Protein AF-A0A086LHY0-F1 (afdb_monomer_lite)

Organism: NCBI:txid943167

Secondary structure (DSSP, 8-state):
-EEEES-----TTTGGGB---TT--SSSS-SSSSS-TT-BTEEETTTTBS----SSSHHHHHHHHHH---SSSS---SSTTS-BEEEE-S-TT--

pLDDT: mean 96.87, std 3.31, range [72.81, 98.69]

Sequence (95 aa):
VAVVDSGISRHHDLDCNLWQNPHEQQDGRDDDGNGLIDDNHGYDFQENKSEPEDENGHGTHVAGIIGACVNGGGVVGGAPKTQLMALRFIGKGGQ

Structure (mmCIF, N/CA/C/O backbone):
data_AF-A0A086LHY0-F1
#
_entry.id   AF-A0A086LHY0-F1
#
loop_
_atom_site.group_PDB
_atom_site.id
_atom_site.type_symbol
_atom_site.label_atom_id
_atom_site.label_alt_id
_atom_site.label_comp_id
_atom_site.label_asym_id
_atom_site.label_entity_id
_atom_site.label_seq_id
_atom_site.pdbx_PDB_ins_code
_atom_site.Cartn_x
_atom_site.Cartn_y
_atom_site.Cartn_z
_atom_site.occupancy
_atom_site.B_iso_or_equiv
_atom_site.auth_seq_id
_atom_site.auth_comp_id
_atom_site.auth_asym_id
_atom_site.auth_atom_id
_atom_site.pdbx_PDB_model_num
ATOM 1 N N . VAL A 1 1 ? -2.452 -10.117 -4.649 1.00 97.81 1 VAL A N 1
ATOM 2 C CA . VAL A 1 1 ? -1.349 -10.895 -4.038 1.00 97.81 1 VAL A CA 1
ATOM 3 C C . VAL A 1 1 ? -1.039 -10.254 -2.702 1.00 97.81 1 VAL A C 1
ATOM 5 O O . VAL A 1 1 ? -0.837 -9.048 -2.681 1.00 97.81 1 VAL A O 1
ATOM 8 N N . ALA A 1 2 ? -1.065 -11.020 -1.613 1.00 98.19 2 ALA A N 1
ATOM 9 C CA . ALA A 1 2 ? -0.635 -10.529 -0.306 1.00 98.19 2 ALA A CA 1
ATOM 10 C C . ALA A 1 2 ? 0.870 -10.769 -0.146 1.00 98.19 2 ALA A C 1
ATOM 12 O O . ALA A 1 2 ? 1.344 -11.879 -0.397 1.00 98.19 2 ALA A O 1
ATOM 13 N N . VAL A 1 3 ? 1.604 -9.726 0.230 1.00 98.56 3 VAL A N 1
ATOM 14 C CA . VAL A 1 3 ? 3.041 -9.760 0.506 1.00 98.56 3 VAL A CA 1
ATOM 15 C C . VAL A 1 3 ? 3.209 -9.695 2.018 1.00 98.56 3 VAL A C 1
ATOM 17 O O . VAL A 1 3 ? 3.012 -8.646 2.623 1.00 98.56 3 VAL A O 1
ATOM 20 N N . VAL A 1 4 ? 3.515 -10.843 2.619 1.00 98.38 4 VAL A N 1
ATOM 21 C CA . VAL A 1 4 ? 3.783 -10.983 4.056 1.00 98.38 4 VAL A CA 1
ATOM 22 C C . VAL A 1 4 ? 5.291 -10.844 4.246 1.00 98.38 4 VAL A C 1
ATOM 24 O O . VAL A 1 4 ? 6.021 -11.787 3.949 1.00 98.38 4 VAL A O 1
ATOM 27 N N . ASP A 1 5 ? 5.758 -9.656 4.640 1.00 98.25 5 ASP A N 1
ATOM 28 C CA . ASP A 1 5 ? 7.187 -9.294 4.628 1.00 98.25 5 ASP A CA 1
ATOM 29 C C . ASP A 1 5 ? 7.487 -8.099 5.572 1.00 98.25 5 ASP A C 1
ATOM 31 O O . ASP A 1 5 ? 6.835 -7.945 6.607 1.00 98.25 5 ASP A O 1
ATOM 35 N N . SER A 1 6 ? 8.462 -7.245 5.248 1.00 98.19 6 SER A N 1
ATOM 36 C CA . SER A 1 6 ? 8.822 -6.030 5.992 1.00 98.19 6 SER A CA 1
ATOM 37 C C . SER A 1 6 ? 7.959 -4.805 5.684 1.00 98.19 6 SER A C 1
ATOM 39 O O . SER A 1 6 ? 8.232 -3.736 6.216 1.00 98.19 6 SER A O 1
ATOM 41 N N . GLY A 1 7 ? 6.916 -4.958 4.864 1.00 98.12 7 GLY A N 1
ATOM 42 C CA . GLY A 1 7 ? 6.058 -3.874 4.379 1.00 98.12 7 GLY A CA 1
ATOM 43 C C . GLY A 1 7 ? 6.250 -3.598 2.889 1.00 98.12 7 GLY A C 1
ATOM 44 O O . GLY A 1 7 ? 6.961 -4.325 2.195 1.00 98.12 7 GLY A O 1
ATOM 45 N N . ILE A 1 8 ? 5.604 -2.549 2.386 1.00 98.44 8 ILE A N 1
ATOM 46 C CA . ILE A 1 8 ? 5.851 -2.010 1.042 1.00 98.44 8 ILE A CA 1
ATOM 47 C C . ILE A 1 8 ? 5.897 -0.488 1.152 1.00 98.44 8 ILE A C 1
ATOM 49 O O . ILE A 1 8 ? 4.908 0.131 1.535 1.00 98.44 8 ILE A O 1
ATOM 53 N N . SER A 1 9 ? 7.022 0.120 0.779 1.00 97.50 9 SER A N 1
ATOM 54 C CA . SER A 1 9 ? 7.129 1.576 0.711 1.00 97.50 9 SER A CA 1
ATOM 55 C C . SER A 1 9 ? 6.319 2.158 -0.439 1.00 97.50 9 SER A C 1
ATOM 57 O O . SER A 1 9 ? 6.249 1.587 -1.533 1.00 97.50 9 SER A O 1
ATOM 59 N N . ARG A 1 10 ? 5.800 3.371 -0.232 1.00 96.38 10 ARG A N 1
ATOM 60 C CA . ARG A 1 10 ? 5.264 4.194 -1.326 1.00 96.38 10 ARG A CA 1
ATOM 61 C C . ARG A 1 10 ? 6.354 4.452 -2.363 1.00 96.38 10 ARG A C 1
ATOM 63 O O . ARG A 1 10 ? 7.399 5.033 -2.067 1.00 96.38 10 ARG A O 1
ATOM 70 N N . HIS A 1 11 ? 6.116 4.019 -3.595 1.00 96.94 11 HIS A N 1
ATOM 71 C CA . HIS A 1 11 ? 7.111 4.065 -4.657 1.00 96.94 11 HIS A CA 1
ATOM 72 C C . HIS A 1 11 ? 6.437 4.267 -6.012 1.00 96.94 11 HIS A C 1
ATOM 74 O O . HIS A 1 11 ? 5.487 3.571 -6.358 1.00 96.94 11 HIS A O 1
ATOM 80 N N . HIS A 1 12 ? 6.978 5.174 -6.831 1.00 96.06 12 HIS A N 1
ATOM 81 C CA . HIS A 1 12 ? 6.422 5.521 -8.149 1.00 96.06 12 HIS A CA 1
ATOM 82 C C . HIS A 1 12 ? 6.219 4.312 -9.084 1.00 96.06 12 HIS A C 1
ATOM 84 O O . HIS A 1 12 ? 5.378 4.352 -9.980 1.00 96.06 12 HIS A O 1
ATOM 90 N N . ASP A 1 13 ? 6.984 3.243 -8.859 1.00 97.25 13 ASP A N 1
ATOM 91 C CA . ASP A 1 13 ? 6.938 2.001 -9.633 1.00 97.25 13 ASP A CA 1
ATOM 92 C C . ASP A 1 13 ? 6.057 0.891 -9.028 1.00 97.25 13 ASP A C 1
ATOM 94 O O . ASP A 1 13 ? 5.942 -0.186 -9.604 1.00 97.25 13 ASP A O 1
ATOM 98 N N . LEU A 1 14 ? 5.429 1.140 -7.874 1.00 97.88 14 LEU A N 1
ATOM 99 C CA . LEU A 1 14 ? 4.545 0.195 -7.172 1.00 97.88 14 LEU A CA 1
ATOM 100 C C . LEU A 1 14 ? 3.157 0.774 -6.891 1.00 97.88 14 LEU A C 1
ATOM 102 O O . LEU A 1 14 ? 2.177 0.033 -6.890 1.00 97.88 14 LEU A O 1
ATOM 106 N N . ASP A 1 15 ? 3.053 2.092 -6.711 1.00 96.31 15 ASP A N 1
ATOM 107 C CA . ASP A 1 1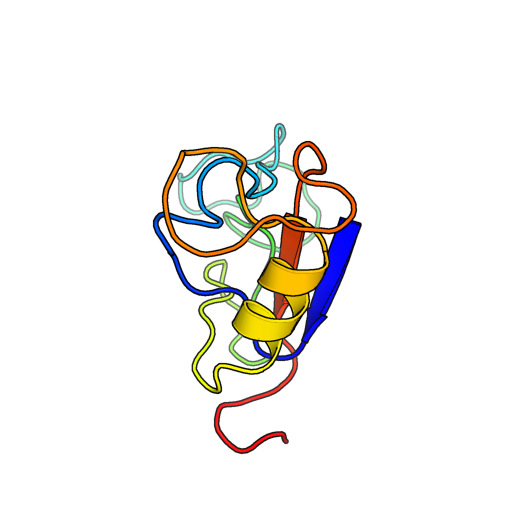5 ? 1.826 2.790 -6.320 1.00 96.31 15 ASP A CA 1
ATOM 108 C C . ASP A 1 15 ? 0.638 2.528 -7.260 1.00 96.31 15 ASP A C 1
ATOM 110 O O . ASP A 1 15 ? -0.506 2.553 -6.816 1.00 96.31 15 ASP A O 1
ATOM 114 N N . CYS A 1 16 ? 0.881 2.235 -8.545 1.00 96.06 16 CYS A N 1
ATOM 115 C CA . CYS A 1 16 ? -0.193 1.912 -9.492 1.00 96.06 16 CYS A CA 1
ATOM 116 C C . CYS A 1 16 ? -0.879 0.563 -9.204 1.00 96.06 16 CYS A C 1
ATOM 118 O O . CYS A 1 16 ? -1.980 0.319 -9.696 1.00 96.06 16 CYS A O 1
ATOM 120 N N . ASN A 1 17 ? -0.216 -0.304 -8.437 1.00 98.06 17 ASN A N 1
ATOM 121 C CA . ASN A 1 17 ? -0.612 -1.680 -8.174 1.00 98.06 17 ASN A CA 1
ATOM 122 C C . ASN A 1 17 ? -0.828 -1.959 -6.681 1.00 98.06 17 ASN A C 1
ATOM 124 O O . ASN A 1 17 ? -1.077 -3.108 -6.321 1.00 98.06 17 ASN A O 1
ATOM 128 N N . LEU A 1 18 ? -0.772 -0.959 -5.796 1.00 98.06 18 LEU A N 1
ATOM 129 C CA . LEU A 1 18 ? -1.166 -1.169 -4.402 1.00 98.06 18 LEU A CA 1
ATOM 130 C C . LEU A 1 18 ? -2.649 -1.549 -4.333 1.00 98.06 18 LEU A C 1
ATOM 132 O O . LEU A 1 18 ? -3.510 -0.960 -4.990 1.00 98.06 18 LEU A O 1
ATOM 136 N N . TRP A 1 19 ? -2.936 -2.598 -3.571 1.00 98.31 19 TRP A N 1
ATOM 137 C CA . TRP A 1 19 ? -4.297 -3.016 -3.281 1.00 98.31 19 TRP A CA 1
ATOM 138 C C . TRP A 1 19 ? -4.979 -1.943 -2.439 1.00 98.31 19 TRP A C 1
ATOM 140 O O . TRP A 1 19 ? -4.353 -1.369 -1.557 1.00 98.31 19 TRP A O 1
ATOM 150 N N . GLN A 1 20 ? -6.247 -1.677 -2.727 1.00 97.69 20 GLN A N 1
ATOM 151 C CA . GLN A 1 20 ? -7.091 -0.780 -1.949 1.00 97.69 20 GLN A CA 1
ATOM 152 C C . GLN A 1 20 ? -8.175 -1.628 -1.290 1.00 97.69 20 GLN A C 1
ATOM 154 O O . GLN A 1 20 ? -8.891 -2.326 -2.018 1.00 97.69 20 GLN A O 1
ATOM 159 N N . ASN A 1 21 ? -8.314 -1.551 0.034 1.00 97.88 21 ASN A N 1
ATOM 160 C CA . ASN A 1 21 ? -9.448 -2.148 0.729 1.00 97.88 21 ASN A CA 1
ATOM 161 C C . ASN A 1 21 ? -10.726 -1.402 0.298 1.00 97.88 21 ASN A C 1
ATOM 163 O O . ASN A 1 21 ? -10.822 -0.195 0.528 1.00 97.88 21 ASN A O 1
ATOM 167 N N . PRO A 1 22 ? -11.687 -2.057 -0.388 1.00 97.62 22 PRO A N 1
ATOM 168 C CA . PRO A 1 22 ? -12.926 -1.405 -0.809 1.00 97.62 22 PRO A CA 1
ATOM 169 C C . PRO A 1 22 ? -13.926 -1.222 0.341 1.00 97.62 22 PRO A C 1
ATOM 171 O O . PRO A 1 22 ? -14.972 -0.607 0.125 1.00 97.62 22 PRO A O 1
ATOM 174 N N . HIS A 1 23 ? -13.645 -1.799 1.510 1.00 97.88 23 HIS A N 1
ATOM 175 C CA . HIS A 1 23 ? -14.517 -1.768 2.679 1.00 97.88 23 HIS A CA 1
ATOM 176 C C . HIS A 1 23 ? -14.016 -0.845 3.791 1.00 97.88 23 HIS A C 1
ATOM 178 O O . HIS A 1 23 ? -14.756 -0.645 4.742 1.00 97.88 23 HIS A O 1
ATOM 184 N N . GLU A 1 24 ? -12.847 -0.224 3.619 1.00 97.88 24 GLU A N 1
ATOM 185 C CA . GLU A 1 24 ? -12.306 0.766 4.550 1.00 97.88 24 GLU A CA 1
ATOM 186 C C . GLU A 1 24 ? -12.395 2.185 3.995 1.00 97.88 24 GLU A C 1
ATOM 188 O O . GLU A 1 24 ? -12.264 2.431 2.788 1.00 97.88 24 GLU A O 1
ATOM 193 N N . GLN A 1 25 ? -12.580 3.137 4.904 1.00 96.06 25 GLN A N 1
ATOM 194 C CA . GLN A 1 25 ? -12.375 4.557 4.666 1.00 96.06 25 GLN A CA 1
ATOM 195 C C . GLN A 1 25 ? -11.289 5.049 5.613 1.00 96.06 25 GLN A C 1
ATOM 197 O O . GLN A 1 25 ? -11.148 4.556 6.716 1.00 96.06 25 GLN A O 1
ATOM 202 N N . GLN A 1 26 ? -10.528 6.064 5.206 1.00 95.06 26 GLN A N 1
ATOM 203 C CA . GLN A 1 26 ? -9.560 6.705 6.097 1.00 95.06 26 GLN A CA 1
ATOM 204 C C . GLN A 1 26 ? -10.289 7.652 7.069 1.00 95.06 26 GLN A C 1
ATOM 206 O O . GLN A 1 26 ? -10.251 8.877 6.894 1.00 95.06 26 GLN A O 1
ATOM 211 N N . ASP A 1 27 ? -11.008 7.097 8.046 1.00 96.94 27 ASP A N 1
ATOM 212 C CA . ASP A 1 27 ? -11.819 7.853 9.010 1.00 96.94 27 ASP A CA 1
ATOM 213 C C . ASP A 1 27 ? -11.465 7.571 10.486 1.00 96.94 27 ASP A C 1
ATOM 215 O O . ASP A 1 27 ? -12.032 8.196 11.394 1.00 96.94 27 ASP A O 1
ATOM 219 N N . GLY A 1 28 ? -10.463 6.719 10.723 1.00 96.88 28 GLY A N 1
ATOM 220 C CA . GLY A 1 28 ? -9.984 6.336 12.045 1.00 96.88 28 GLY A CA 1
ATOM 221 C C . GLY A 1 28 ? -10.805 5.218 12.683 1.00 96.88 28 GLY A C 1
ATOM 222 O O . GLY A 1 28 ? -10.791 5.094 13.916 1.00 96.88 28 GLY A O 1
ATOM 223 N N . ARG A 1 29 ? -11.546 4.439 11.889 1.00 97.88 29 ARG A N 1
ATOM 224 C CA . ARG A 1 29 ? -12.349 3.297 12.341 1.00 97.88 29 ARG A CA 1
ATOM 225 C C . ARG A 1 29 ? -11.980 2.037 11.569 1.00 97.88 29 ARG A C 1
ATOM 227 O O . ARG A 1 29 ? -11.225 2.057 10.617 1.00 97.88 29 ARG A O 1
ATOM 234 N N . ASP A 1 30 ? -12.480 0.930 12.087 1.00 98.00 30 ASP A N 1
ATOM 235 C CA . ASP A 1 30 ? -12.502 -0.363 11.416 1.00 98.00 30 ASP A CA 1
ATOM 236 C C . ASP A 1 30 ? -13.908 -0.488 10.813 1.00 98.00 30 ASP A C 1
ATOM 238 O O . ASP A 1 30 ? -14.881 -0.733 11.541 1.00 98.00 30 ASP A O 1
ATOM 242 N N . ASP A 1 31 ? -14.031 -0.148 9.531 1.00 98.31 31 ASP A N 1
ATOM 243 C CA . ASP A 1 31 ? -15.311 -0.074 8.817 1.00 98.31 31 ASP A CA 1
ATOM 244 C C . ASP A 1 31 ? -15.790 -1.466 8.375 1.00 98.31 31 ASP A C 1
ATOM 246 O O . ASP A 1 31 ? -17.002 -1.720 8.298 1.00 98.31 31 ASP A O 1
ATOM 250 N N . ASP A 1 32 ? -14.856 -2.379 8.100 1.00 97.81 32 ASP A N 1
ATOM 251 C CA . ASP A 1 32 ? -15.137 -3.733 7.631 1.00 97.81 32 ASP A CA 1
ATOM 252 C C . ASP A 1 32 ? -15.248 -4.779 8.766 1.00 97.81 32 ASP A C 1
ATOM 254 O O . ASP A 1 32 ? -15.793 -5.873 8.564 1.00 97.81 32 ASP A O 1
ATOM 258 N N . GLY A 1 33 ? -14.840 -4.411 9.984 1.00 98.06 33 GLY A N 1
ATOM 259 C CA . GLY A 1 33 ? -14.960 -5.208 11.201 1.00 98.06 33 GLY A CA 1
ATOM 260 C C . GLY A 1 33 ? -13.914 -6.316 11.321 1.00 98.06 33 GLY A C 1
ATOM 261 O O . GLY A 1 33 ? -14.158 -7.308 12.024 1.00 98.06 33 GLY A O 1
ATOM 262 N N . ASN A 1 34 ? -12.785 -6.200 10.620 1.00 97.44 34 ASN A N 1
ATOM 263 C CA . ASN A 1 34 ? -11.710 -7.190 10.625 1.00 97.44 34 ASN A CA 1
ATOM 264 C C . ASN A 1 34 ? -10.740 -7.042 11.821 1.00 97.44 34 ASN A C 1
ATOM 266 O O . ASN A 1 34 ? -9.890 -7.913 12.039 1.00 97.44 34 ASN A O 1
ATOM 270 N N . GLY A 1 35 ? -10.908 -5.997 12.639 1.00 97.88 35 GLY A N 1
ATOM 271 C CA . GLY A 1 35 ? -10.084 -5.675 13.803 1.00 97.88 35 GLY A CA 1
ATOM 272 C C . GLY A 1 35 ? -8.911 -4.736 13.513 1.00 97.88 35 GLY A C 1
ATOM 273 O O . GLY A 1 35 ? -8.113 -4.485 14.422 1.00 97.88 35 GLY A O 1
ATOM 274 N N . LEU A 1 36 ? -8.786 -4.229 12.285 1.00 98.06 36 LEU A N 1
ATOM 275 C CA . LEU A 1 36 ? -7.670 -3.428 11.792 1.00 98.06 36 LEU A CA 1
ATOM 276 C C . LEU A 1 36 ? -8.194 -2.072 11.305 1.00 98.06 36 LEU A C 1
ATOM 278 O O . LEU A 1 36 ? -8.744 -1.945 10.224 1.00 98.06 36 LEU A O 1
ATOM 282 N N . ILE A 1 37 ? -8.003 -1.036 12.120 1.00 98.31 37 ILE A N 1
ATOM 283 C CA . ILE A 1 37 ? -8.432 0.331 11.788 1.00 98.31 37 ILE A CA 1
ATOM 284 C C . ILE A 1 37 ? -7.701 0.833 10.536 1.00 98.31 37 ILE A C 1
ATOM 286 O O . ILE A 1 37 ? -6.469 0.797 10.536 1.00 98.31 37 ILE A O 1
ATOM 290 N N . ASP A 1 38 ? -8.440 1.375 9.561 1.00 98.00 38 ASP A N 1
ATOM 291 C CA . ASP A 1 38 ? -7.965 2.045 8.342 1.00 98.00 38 ASP A CA 1
ATOM 292 C C . ASP A 1 38 ? -6.958 1.224 7.488 1.00 98.00 38 ASP A C 1
ATOM 294 O O . ASP A 1 38 ? -6.031 1.801 6.908 1.00 98.00 38 ASP A O 1
ATOM 298 N N . ASP A 1 39 ? -7.078 -0.106 7.379 1.00 98.06 39 ASP A N 1
ATOM 299 C CA . ASP A 1 39 ? -6.111 -0.995 6.688 1.00 98.06 39 ASP A CA 1
ATOM 300 C C . ASP A 1 39 ? -6.162 -0.938 5.136 1.00 98.06 39 ASP A C 1
ATOM 302 O O . ASP A 1 39 ? -6.074 -1.928 4.403 1.00 98.06 39 ASP A O 1
ATOM 306 N N . ASN A 1 40 ? -6.232 0.283 4.604 1.00 97.81 40 ASN A N 1
ATOM 307 C CA . ASN A 1 40 ? -6.485 0.628 3.205 1.00 97.81 40 ASN A CA 1
ATOM 308 C C . ASN A 1 40 ? -5.549 -0.036 2.187 1.00 97.81 40 ASN A C 1
ATOM 310 O O . ASN A 1 40 ? -5.972 -0.305 1.064 1.00 97.81 40 ASN A O 1
ATOM 314 N N . HIS A 1 41 ? -4.294 -0.304 2.547 1.00 98.00 41 HIS A N 1
ATOM 315 C CA . HIS A 1 41 ? -3.311 -0.960 1.671 1.00 98.00 41 HIS A CA 1
ATOM 316 C C . HIS A 1 41 ? -2.743 -2.258 2.268 1.00 98.00 41 HIS A C 1
ATOM 318 O O . HIS A 1 41 ? -1.762 -2.818 1.761 1.00 98.00 41 HIS A O 1
ATOM 324 N N . GLY A 1 42 ? -3.390 -2.758 3.320 1.00 98.12 42 GLY A N 1
ATOM 325 C CA . GLY A 1 42 ? -2.883 -3.783 4.220 1.00 98.12 42 GLY A CA 1
ATOM 326 C C . GLY A 1 42 ? -2.520 -3.191 5.583 1.00 98.12 42 GLY A C 1
ATOM 327 O O . GLY A 1 42 ? -2.979 -2.107 5.931 1.00 98.12 42 GLY A O 1
ATOM 328 N N . TYR A 1 43 ? -1.712 -3.907 6.363 1.00 98.56 43 TYR A 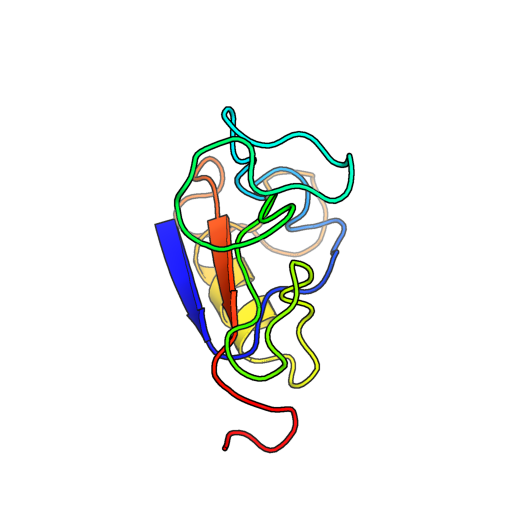N 1
ATOM 329 C CA . TYR A 1 43 ? -1.551 -3.623 7.788 1.00 98.56 43 TYR A CA 1
ATOM 330 C C . TYR A 1 43 ? -0.157 -3.949 8.319 1.00 98.56 43 TYR A C 1
ATOM 332 O O . TYR A 1 43 ? 0.504 -4.894 7.870 1.00 98.56 43 TYR A O 1
ATOM 340 N N . ASP A 1 44 ? 0.282 -3.166 9.300 1.00 98.19 44 ASP A N 1
ATOM 341 C CA . ASP A 1 44 ? 1.500 -3.398 10.060 1.00 98.19 44 ASP A CA 1
ATOM 342 C C . ASP A 1 44 ? 1.181 -4.159 11.346 1.00 98.19 44 ASP A C 1
ATOM 344 O O . ASP A 1 44 ? 0.749 -3.582 12.344 1.00 98.19 44 ASP A O 1
ATOM 348 N N . PHE A 1 45 ? 1.421 -5.468 11.337 1.00 97.56 45 PHE A N 1
ATOM 349 C CA . PHE A 1 45 ? 1.252 -6.322 12.511 1.00 97.56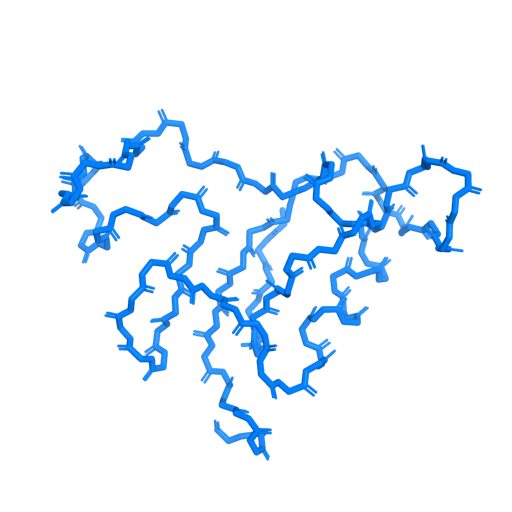 45 PHE A CA 1
ATOM 350 C C . PHE A 1 45 ? 2.415 -6.222 13.495 1.00 97.56 45 PHE A C 1
ATOM 352 O O . PHE A 1 45 ? 2.291 -6.707 14.620 1.00 97.56 45 PHE A O 1
ATOM 359 N N . GLN A 1 46 ? 3.531 -5.608 13.099 1.00 96.31 46 GLN A N 1
ATOM 360 C CA . GLN A 1 46 ? 4.666 -5.420 13.988 1.00 96.31 46 GLN A CA 1
ATOM 361 C C . GLN A 1 46 ? 4.476 -4.204 14.904 1.00 96.31 46 GLN A C 1
ATOM 363 O O . GLN A 1 46 ? 4.843 -4.247 16.079 1.00 96.31 46 GLN A O 1
ATOM 368 N N . GLU A 1 47 ? 3.881 -3.128 14.392 1.00 96.00 47 GLU A N 1
ATOM 369 C CA . GLU A 1 47 ? 3.589 -1.910 15.164 1.00 96.00 47 GLU A CA 1
ATOM 370 C C . GLU A 1 47 ? 2.097 -1.704 15.459 1.00 96.00 47 GLU A C 1
ATOM 372 O O . GLU A 1 47 ? 1.741 -0.777 16.184 1.00 96.00 47 GLU A O 1
ATOM 377 N N . ASN A 1 48 ? 1.235 -2.588 14.952 1.00 96.56 48 ASN A N 1
ATOM 378 C CA . ASN A 1 48 ? -0.217 -2.550 15.110 1.00 96.56 48 ASN A CA 1
ATOM 379 C C . ASN A 1 48 ? -0.831 -1.222 14.622 1.00 96.56 48 ASN A C 1
ATOM 381 O O . ASN A 1 48 ? -1.486 -0.501 15.385 1.00 96.56 48 ASN A O 1
ATOM 385 N N . LYS A 1 49 ? -0.583 -0.896 13.345 1.00 96.56 49 LYS A N 1
ATOM 386 C CA . LYS A 1 49 ? -1.063 0.322 12.667 1.00 96.56 49 LYS A CA 1
ATOM 387 C C . LYS A 1 49 ? -1.419 0.060 11.194 1.00 96.56 49 LYS A C 1
ATOM 389 O O . LYS A 1 49 ? -0.909 -0.877 10.587 1.00 96.56 49 LYS A O 1
ATOM 394 N N . SER A 1 50 ? -2.238 0.928 10.603 1.00 96.88 50 SER A N 1
ATOM 395 C CA . SER A 1 50 ? -2.712 0.862 9.204 1.00 96.88 50 SER A CA 1
ATOM 396 C C . SER A 1 50 ? -1.653 1.112 8.132 1.00 96.88 50 SER A C 1
ATOM 398 O O . SER A 1 50 ? -1.929 1.004 6.940 1.00 96.88 50 SER A O 1
ATOM 400 N N . GLU A 1 51 ? -0.440 1.474 8.534 1.00 96.12 51 GLU A N 1
ATOM 401 C CA . GLU A 1 51 ? 0.628 1.904 7.639 1.00 96.12 51 GLU A CA 1
ATOM 402 C C . GLU A 1 51 ? 1.731 0.832 7.577 1.00 96.12 51 GLU A C 1
ATOM 404 O O . GLU A 1 51 ? 2.690 0.907 8.351 1.00 96.12 51 GLU A O 1
ATOM 409 N N . PRO A 1 52 ? 1.641 -0.161 6.668 1.00 97.25 52 PRO A N 1
ATOM 410 C CA . PRO A 1 52 ? 2.659 -1.197 6.462 1.00 97.25 52 PRO A CA 1
ATOM 411 C C . PR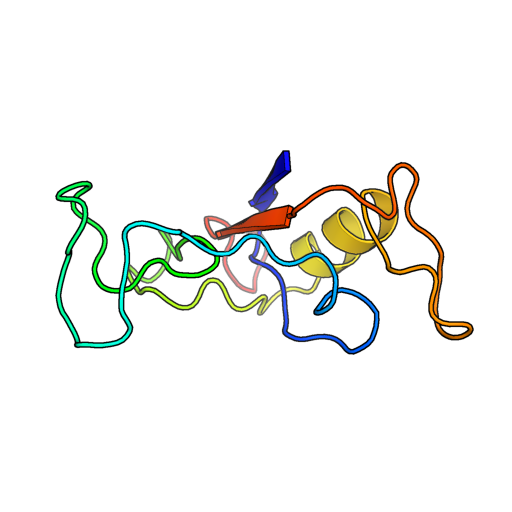O A 1 52 ? 3.878 -0.674 5.684 1.00 97.25 52 PRO A C 1
ATOM 413 O O . PRO A 1 52 ? 4.306 -1.275 4.695 1.00 97.25 52 PRO A O 1
ATOM 416 N N . GLU A 1 53 ? 4.420 0.464 6.114 1.00 97.38 53 GLU A N 1
ATOM 417 C CA . GLU A 1 53 ? 5.587 1.093 5.499 1.00 97.38 53 GLU A CA 1
ATOM 418 C C . GLU A 1 53 ? 6.824 0.211 5.684 1.00 97.38 53 GLU A C 1
ATOM 420 O O . GLU A 1 53 ? 7.084 -0.320 6.766 1.00 97.38 53 GLU A O 1
ATOM 425 N N . ASP A 1 54 ? 7.597 0.057 4.612 1.00 97.56 54 ASP A N 1
ATOM 426 C CA . ASP A 1 54 ? 8.790 -0.775 4.635 1.00 97.56 54 ASP A CA 1
ATOM 427 C C . ASP A 1 54 ? 9.999 -0.017 5.187 1.00 97.56 54 ASP A C 1
ATOM 429 O O . ASP A 1 54 ? 10.541 0.895 4.566 1.00 97.56 54 ASP A O 1
ATOM 433 N N . GLU A 1 55 ? 10.476 -0.438 6.354 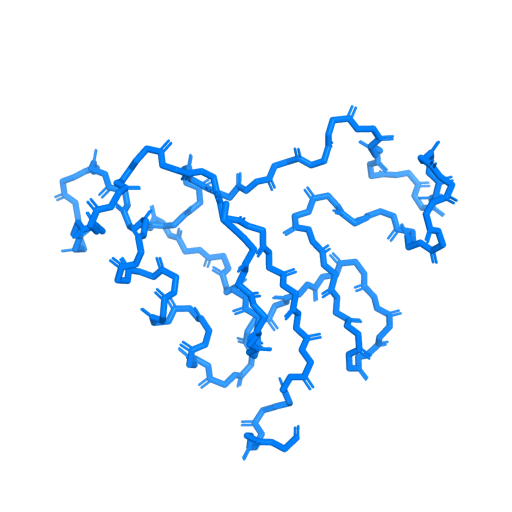1.00 95.56 55 GLU A N 1
ATOM 434 C CA . GLU A 1 55 ? 11.663 0.148 6.985 1.00 95.56 55 GLU A CA 1
ATOM 435 C C . GLU A 1 55 ? 12.946 -0.663 6.751 1.00 95.56 55 GLU A C 1
ATOM 437 O O . GLU A 1 55 ? 14.022 -0.264 7.212 1.00 95.56 55 GLU A O 1
ATOM 442 N N . ASN A 1 56 ? 12.849 -1.808 6.069 1.00 96.81 56 ASN A N 1
ATOM 443 C CA . ASN A 1 56 ? 13.980 -2.681 5.750 1.00 96.81 56 ASN A CA 1
ATOM 444 C C . ASN A 1 56 ? 14.373 -2.594 4.264 1.00 96.81 56 ASN A C 1
ATOM 446 O O . ASN A 1 56 ? 15.561 -2.529 3.945 1.00 9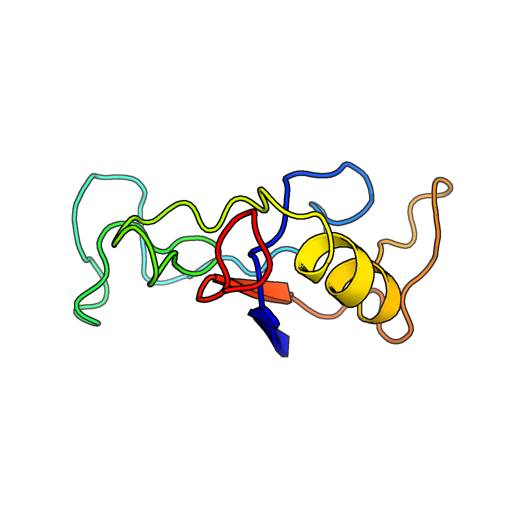6.81 56 ASN A O 1
ATOM 450 N N . GLY A 1 57 ? 13.385 -2.572 3.370 1.00 97.56 57 GLY A N 1
ATOM 451 C CA . GLY A 1 57 ? 13.536 -2.573 1.914 1.00 97.56 57 GLY A CA 1
ATOM 452 C C . GLY A 1 57 ? 13.312 -3.942 1.260 1.00 97.56 57 GLY A C 1
ATOM 453 O O . GLY A 1 57 ? 13.173 -4.014 0.035 1.00 97.56 57 GLY A O 1
ATOM 454 N N . HIS A 1 58 ? 13.286 -5.034 2.036 1.00 98.12 58 HIS A N 1
ATOM 455 C CA . HIS A 1 58 ? 13.098 -6.386 1.507 1.00 98.12 58 HIS A CA 1
ATOM 456 C C . HIS A 1 58 ? 11.707 -6.564 0.884 1.00 98.12 58 HIS A C 1
ATOM 458 O O . HIS A 1 58 ? 11.608 -6.958 -0.281 1.00 98.12 58 HIS A O 1
ATOM 464 N N . GLY A 1 59 ? 10.646 -6.193 1.601 1.00 98.44 59 GLY A N 1
ATOM 465 C CA . GLY A 1 59 ? 9.273 -6.317 1.122 1.00 98.44 59 GLY A CA 1
ATOM 466 C C . GLY A 1 59 ? 8.991 -5.473 -0.121 1.00 98.44 59 GLY A C 1
ATOM 467 O O . GLY A 1 59 ? 8.392 -5.967 -1.077 1.00 98.44 59 GLY A O 1
ATOM 468 N N . THR A 1 60 ? 9.530 -4.255 -0.193 1.00 98.56 60 THR A N 1
ATOM 469 C CA . THR A 1 60 ? 9.448 -3.397 -1.388 1.00 98.56 60 THR A CA 1
ATOM 470 C C . THR A 1 60 ? 10.146 -4.033 -2.592 1.00 98.56 60 THR A C 1
ATOM 472 O O . THR A 1 60 ? 9.615 -4.028 -3.705 1.00 98.56 60 THR A O 1
ATOM 475 N N . HIS A 1 61 ? 11.322 -4.634 -2.390 1.00 98.19 61 HIS A N 1
ATOM 476 C CA . HIS A 1 61 ? 12.043 -5.326 -3.458 1.00 98.19 61 HIS A CA 1
ATOM 477 C C . HIS A 1 61 ? 11.284 -6.574 -3.944 1.00 98.19 61 HIS A C 1
ATOM 479 O O . HIS A 1 61 ? 11.137 -6.785 -5.152 1.00 98.19 61 HIS A O 1
ATOM 485 N N . VAL A 1 62 ? 10.742 -7.373 -3.018 1.00 98.56 62 VAL A N 1
ATOM 486 C CA . VAL A 1 62 ? 9.885 -8.530 -3.331 1.00 98.56 62 VAL A CA 1
ATOM 487 C C . VAL A 1 62 ? 8.636 -8.093 -4.102 1.00 98.56 62 VAL A C 1
ATOM 489 O O . VAL A 1 62 ? 8.309 -8.682 -5.136 1.00 98.56 62 VAL A O 1
ATOM 492 N N . ALA A 1 63 ? 7.970 -7.025 -3.661 1.00 98.62 63 ALA A N 1
ATOM 493 C CA . ALA A 1 63 ? 6.812 -6.441 -4.329 1.00 98.62 63 ALA A CA 1
ATOM 494 C C . ALA A 1 63 ? 7.127 -6.009 -5.772 1.00 98.62 63 ALA A C 1
ATOM 496 O O . ALA A 1 63 ? 6.332 -6.271 -6.677 1.00 98.62 63 ALA A O 1
ATOM 497 N N . GLY A 1 64 ? 8.314 -5.439 -6.010 1.00 98.56 64 GLY A N 1
ATOM 498 C CA . GLY A 1 64 ? 8.796 -5.083 -7.347 1.00 98.56 64 GLY A CA 1
ATOM 499 C C . GLY A 1 64 ? 8.921 -6.276 -8.290 1.00 98.56 64 GLY A C 1
ATOM 500 O O . GLY A 1 64 ? 8.439 -6.219 -9.422 1.00 98.56 64 GLY A O 1
ATOM 501 N N . ILE A 1 65 ? 9.482 -7.390 -7.810 1.00 98.62 65 ILE A N 1
ATOM 502 C CA . ILE A 1 65 ? 9.588 -8.632 -8.595 1.00 98.62 65 ILE A CA 1
ATOM 503 C C . ILE A 1 65 ? 8.197 -9.139 -8.999 1.00 98.62 65 ILE A C 1
ATOM 505 O O . ILE A 1 65 ? 7.997 -9.597 -10.127 1.00 98.62 65 ILE A O 1
ATOM 509 N N . ILE A 1 66 ? 7.223 -9.051 -8.092 1.00 98.69 66 ILE A N 1
ATOM 510 C CA . ILE A 1 66 ? 5.861 -9.532 -8.334 1.00 98.69 66 ILE A CA 1
ATOM 511 C C . ILE A 1 66 ? 5.124 -8.612 -9.309 1.00 98.69 66 ILE A C 1
ATOM 513 O O . ILE A 1 66 ? 4.571 -9.088 -10.301 1.00 98.69 66 ILE A O 1
ATOM 517 N N . GLY A 1 67 ? 5.086 -7.311 -9.024 1.00 98.25 67 GLY A N 1
ATOM 518 C CA . GLY A 1 67 ? 4.074 -6.420 -9.581 1.00 98.25 67 GLY A CA 1
ATOM 519 C C . GLY A 1 67 ? 4.521 -4.986 -9.827 1.00 98.25 67 GLY A C 1
ATOM 520 O O . GLY A 1 67 ? 3.658 -4.115 -9.815 1.00 98.25 67 GLY A O 1
ATOM 521 N N . ALA A 1 68 ? 5.808 -4.712 -10.070 1.00 98.38 68 ALA A N 1
ATOM 522 C CA . ALA A 1 68 ? 6.211 -3.385 -10.546 1.00 98.38 68 ALA A CA 1
ATOM 523 C C . ALA A 1 68 ? 5.459 -2.977 -11.826 1.00 98.38 68 ALA A C 1
ATOM 525 O O . ALA A 1 68 ? 5.170 -3.812 -12.693 1.00 98.38 68 ALA A O 1
ATOM 526 N N . CYS A 1 69 ? 5.108 -1.697 -11.901 1.00 97.69 69 CYS A N 1
ATOM 527 C CA . CYS A 1 69 ? 4.241 -1.097 -12.906 1.00 97.69 69 CYS A CA 1
ATOM 528 C C . CYS A 1 69 ? 4.849 -1.132 -14.321 1.00 97.69 69 CYS A C 1
ATOM 530 O O . CYS A 1 69 ? 6.050 -1.016 -14.516 1.00 97.69 69 CYS A O 1
ATOM 532 N N . VAL A 1 70 ? 4.005 -1.184 -15.361 1.00 97.38 70 VAL A N 1
ATOM 533 C CA . VAL A 1 70 ? 4.440 -0.841 -16.732 1.00 97.38 70 VAL A CA 1
ATOM 534 C C . VAL A 1 70 ? 4.203 0.653 -16.954 1.00 97.38 70 VAL A C 1
ATOM 536 O O . VAL A 1 70 ? 3.160 1.046 -17.475 1.00 97.38 70 VAL A O 1
ATOM 539 N N . ASN A 1 71 ? 5.148 1.491 -16.526 1.00 95.81 71 ASN A N 1
ATOM 540 C CA . ASN A 1 71 ? 5.028 2.960 -16.569 1.00 95.81 71 ASN A CA 1
ATOM 541 C C . ASN A 1 71 ? 6.170 3.663 -17.341 1.00 95.81 71 ASN A C 1
ATOM 543 O O . ASN A 1 71 ? 6.167 4.887 -17.453 1.00 95.81 71 ASN A O 1
ATOM 547 N N . GLY A 1 72 ? 7.133 2.909 -17.888 1.00 93.25 72 GLY A N 1
ATOM 548 C CA . GLY A 1 72 ? 8.293 3.454 -18.607 1.00 93.25 72 GLY A CA 1
ATOM 549 C C . GLY A 1 72 ? 9.456 3.911 -17.715 1.00 93.25 72 GLY A C 1
ATOM 550 O O . GLY A 1 72 ? 10.413 4.484 -18.234 1.00 93.25 72 GLY A O 1
ATOM 551 N N . GLY A 1 73 ? 9.390 3.654 -16.407 1.00 90.50 73 GLY A N 1
ATOM 552 C CA . GLY A 1 73 ? 10.475 3.803 -15.438 1.00 90.50 73 GLY A CA 1
ATOM 553 C C . GLY A 1 73 ? 10.790 2.476 -14.739 1.00 90.50 73 GLY A C 1
ATOM 554 O O . GLY A 1 73 ? 10.130 1.474 -14.991 1.00 90.50 73 GLY A O 1
ATOM 555 N N . GLY A 1 74 ? 11.830 2.472 -13.900 1.00 95.00 74 GLY A N 1
ATOM 556 C CA . GLY A 1 74 ? 12.137 1.357 -12.997 1.00 95.00 74 GLY A CA 1
ATOM 557 C C . GLY A 1 74 ? 12.251 -0.021 -13.664 1.00 95.00 74 GLY A C 1
ATOM 558 O O . GLY A 1 74 ? 13.059 -0.214 -14.579 1.00 95.00 74 GLY A O 1
ATOM 559 N N . VAL A 1 75 ? 11.486 -0.984 -13.148 1.00 97.62 75 VAL A N 1
ATOM 560 C CA . VAL A 1 75 ? 11.447 -2.390 -13.584 1.00 97.62 75 VAL A CA 1
ATOM 561 C C . VAL A 1 75 ? 10.006 -2.821 -13.878 1.00 97.62 75 VAL A C 1
ATOM 563 O O . VAL A 1 75 ? 9.057 -2.119 -13.572 1.00 97.62 75 VAL A O 1
ATOM 566 N N . VAL A 1 76 ? 9.818 -4.002 -14.472 1.00 98.12 76 VAL A N 1
ATOM 567 C CA . VAL A 1 76 ? 8.480 -4.571 -14.708 1.00 98.12 76 VAL A CA 1
ATOM 568 C C . VAL A 1 76 ? 8.350 -5.872 -13.931 1.00 98.12 76 VAL A C 1
ATOM 570 O O . VAL A 1 76 ? 9.180 -6.770 -14.087 1.00 98.12 76 VAL A O 1
ATOM 573 N N . GLY A 1 77 ? 7.307 -5.974 -13.107 1.00 98.19 77 GLY A N 1
ATOM 574 C CA . GLY A 1 77 ? 7.028 -7.182 -12.336 1.00 98.19 77 GLY A CA 1
ATOM 575 C C . GLY A 1 77 ? 6.584 -8.345 -13.223 1.00 98.19 77 GLY A C 1
ATOM 576 O O . GLY A 1 77 ? 6.141 -8.154 -14.356 1.00 98.19 77 GLY A O 1
ATOM 577 N N . GLY A 1 78 ? 6.647 -9.569 -12.698 1.00 98.38 78 GLY A N 1
ATOM 578 C CA . GLY A 1 78 ? 6.161 -10.758 -13.410 1.00 98.38 78 GLY A CA 1
ATOM 579 C C . GLY A 1 78 ? 4.655 -10.715 -13.715 1.00 98.38 78 GLY A C 1
ATOM 580 O O . GLY A 1 78 ? 4.205 -11.272 -14.715 1.00 98.38 78 GLY A O 1
ATOM 581 N N . ALA A 1 79 ? 3.879 -10.019 -12.880 1.00 98.06 79 ALA A N 1
ATOM 582 C CA . ALA A 1 79 ? 2.444 -9.801 -13.025 1.00 98.06 79 ALA A CA 1
ATOM 583 C C . ALA A 1 79 ? 2.099 -8.312 -12.811 1.00 98.06 79 ALA A C 1
ATOM 585 O O . ALA A 1 79 ? 1.461 -7.955 -11.824 1.00 98.06 79 ALA A O 1
ATOM 586 N N . PRO A 1 80 ? 2.448 -7.412 -13.744 1.00 97.06 80 PRO A N 1
ATOM 587 C CA . PRO A 1 80 ? 2.451 -5.962 -13.518 1.00 97.06 80 PRO A CA 1
ATOM 588 C C . PRO A 1 80 ? 1.056 -5.308 -13.519 1.00 97.06 80 PRO A C 1
ATOM 590 O O . PRO A 1 80 ? 0.935 -4.089 -13.594 1.00 97.06 80 PRO A O 1
ATOM 593 N N . LYS A 1 81 ? -0.009 -6.116 -13.494 1.00 96.69 81 LYS A N 1
ATOM 594 C CA . LYS A 1 81 ? -1.410 -5.690 -13.335 1.00 96.69 81 LYS A CA 1
ATOM 595 C C . LYS A 1 81 ? -2.069 -6.326 -12.106 1.00 96.69 81 LYS A C 1
ATOM 597 O O . LYS A 1 81 ? -3.286 -6.255 -11.959 1.00 96.69 81 LYS A O 1
ATOM 602 N N . THR A 1 82 ? -1.298 -7.038 -11.280 1.00 98.06 82 THR A N 1
ATOM 603 C CA . THR A 1 82 ? -1.805 -7.571 -10.016 1.00 98.06 82 THR A CA 1
ATOM 604 C C . THR A 1 82 ? -1.887 -6.462 -8.982 1.00 98.06 82 THR A C 1
ATOM 606 O O . THR A 1 82 ? -1.050 -5.569 -8.968 1.00 98.06 82 THR A O 1
ATOM 609 N N . GLN A 1 83 ? -2.836 -6.581 -8.059 1.00 98.50 83 GLN A N 1
ATOM 610 C CA . GLN A 1 83 ? -2.847 -5.762 -6.855 1.00 98.50 83 GLN A CA 1
ATOM 611 C C . GLN A 1 83 ? -1.958 -6.383 -5.767 1.00 98.50 83 GLN A C 1
ATOM 613 O O . GLN A 1 83 ? -1.932 -7.614 -5.620 1.00 98.50 83 GLN A O 1
ATOM 618 N N . LEU A 1 84 ? -1.242 -5.541 -5.027 1.00 98.69 84 LEU A N 1
ATOM 619 C CA . LEU A 1 84 ? -0.283 -5.876 -3.975 1.00 98.69 84 LEU A CA 1
ATOM 620 C C . LEU A 1 84 ? -0.803 -5.365 -2.629 1.00 98.69 84 LEU A C 1
ATOM 622 O O . LEU A 1 84 ? -0.942 -4.164 -2.438 1.00 98.69 84 LEU A O 1
ATOM 626 N N . MET A 1 85 ? -1.095 -6.275 -1.708 1.00 98.62 85 MET A N 1
ATOM 627 C CA . MET A 1 85 ? -1.485 -5.958 -0.331 1.00 98.62 85 MET A CA 1
ATOM 628 C C . MET A 1 85 ? -0.267 -6.148 0.573 1.00 98.62 85 MET A C 1
ATOM 630 O O . MET A 1 85 ? 0.364 -7.206 0.510 1.00 98.62 85 MET A O 1
ATOM 634 N N . ALA A 1 86 ? 0.062 -5.149 1.388 1.00 98.56 86 ALA A N 1
ATOM 635 C CA . ALA A 1 86 ? 1.239 -5.157 2.250 1.00 98.56 86 ALA A CA 1
ATOM 636 C C . ALA A 1 86 ? 0.880 -5.630 3.665 1.00 98.56 86 ALA A C 1
ATOM 638 O O . ALA A 1 86 ? 0.105 -4.984 4.359 1.00 98.56 86 ALA A O 1
ATOM 639 N N . LEU A 1 87 ? 1.451 -6.748 4.110 1.00 98.44 87 LEU A N 1
ATOM 640 C CA . LEU A 1 87 ? 1.288 -7.253 5.474 1.00 98.44 87 LEU A CA 1
ATOM 641 C C . LEU A 1 87 ? 2.666 -7.260 6.139 1.00 98.44 87 LEU A C 1
ATOM 643 O O . LEU A 1 87 ? 3.456 -8.190 5.944 1.00 98.44 87 LEU A O 1
ATOM 647 N N . ARG A 1 88 ? 2.981 -6.189 6.877 1.00 98.00 88 ARG A N 1
ATOM 648 C CA . ARG A 1 88 ? 4.271 -6.060 7.567 1.00 98.00 88 ARG A CA 1
ATOM 649 C C . ARG A 1 88 ? 4.244 -6.884 8.847 1.00 98.00 88 ARG A C 1
ATOM 651 O O . ARG A 1 88 ? 3.379 -6.697 9.695 1.00 98.00 88 ARG A O 1
ATOM 658 N N . PHE A 1 89 ? 5.211 -7.779 8.987 1.00 96.81 89 PHE A N 1
ATOM 659 C CA . PHE A 1 89 ? 5.494 -8.490 10.237 1.00 96.81 89 PHE A CA 1
ATOM 660 C C . PHE A 1 89 ? 6.994 -8.523 10.567 1.00 96.81 89 PHE A C 1
ATOM 662 O O . PHE A 1 89 ? 7.357 -8.869 11.686 1.00 96.81 89 PHE A O 1
ATOM 669 N N . ILE A 1 90 ? 7.856 -8.159 9.607 1.00 95.19 90 ILE A N 1
ATOM 670 C CA . ILE A 1 90 ? 9.310 -8.087 9.777 1.00 95.19 90 ILE A CA 1
ATOM 671 C C . ILE A 1 90 ? 9.705 -6.638 10.077 1.00 95.19 90 ILE A C 1
ATOM 673 O O . ILE A 1 90 ? 9.369 -5.717 9.329 1.00 95.19 90 ILE A O 1
ATOM 677 N N . GLY A 1 91 ? 10.440 -6.422 11.165 1.00 90.94 91 GLY A N 1
ATOM 678 C CA . GLY A 1 91 ? 10.961 -5.104 11.514 1.00 90.94 91 GLY A CA 1
ATOM 679 C C . GLY A 1 91 ? 12.183 -4.698 10.684 1.00 90.94 91 GLY A C 1
ATOM 680 O O . GLY A 1 91 ? 12.790 -5.492 9.966 1.00 90.94 91 GLY A O 1
ATOM 681 N N . LYS A 1 92 ? 12.639 -3.455 10.873 1.00 92.25 92 LYS A N 1
ATOM 682 C CA . LYS A 1 92 ? 13.826 -2.875 10.213 1.00 92.25 92 LYS A CA 1
ATOM 683 C C . LYS A 1 92 ? 15.074 -3.776 10.200 1.00 92.25 92 LYS A C 1
ATOM 685 O O . LYS A 1 92 ? 15.841 -3.748 9.243 1.00 92.25 92 LYS A O 1
ATOM 690 N N . GLY A 1 93 ? 15.291 -4.565 11.255 1.00 91.50 93 GLY A N 1
ATOM 691 C CA . GLY A 1 93 ? 16.440 -5.468 11.399 1.00 91.50 93 GLY A CA 1
ATOM 692 C C . GLY A 1 93 ? 16.293 -6.853 10.755 1.00 91.50 93 GLY A C 1
ATOM 693 O O . GLY A 1 93 ? 17.240 -7.630 10.835 1.00 91.50 93 GLY A O 1
ATOM 694 N N . GLY A 1 94 ? 15.149 -7.176 10.141 1.00 82.69 94 GLY A N 1
ATOM 695 C CA . GLY A 1 94 ? 14.871 -8.526 9.630 1.00 82.69 94 GLY A CA 1
ATOM 696 C C . GLY A 1 94 ? 14.364 -9.511 10.694 1.00 82.69 94 GLY A C 1
ATOM 697 O O . GLY A 1 94 ? 14.509 -10.718 10.520 1.00 82.69 94 GLY A O 1
ATOM 698 N N . GLN A 1 95 ? 13.834 -8.994 11.804 1.00 72.81 95 GLN A N 1
ATOM 699 C CA . GLN A 1 95 ? 13.410 -9.726 13.002 1.00 72.81 95 GLN A CA 1
ATOM 700 C C . GLN A 1 95 ? 11.922 -9.545 13.272 1.00 72.81 95 GLN A C 1
ATOM 702 O O . GLN A 1 95 ? 11.403 -8.474 12.871 1.00 72.81 95 GLN A O 1
#

Foldseek 3Di:
DEQEEQFAADDPFQVVQQAADPQADQPQADRVPPQQHRLGRHAEPQVRHNHSHHLACPSNVVSQQAAGAPPPDDHGHPHNNHHYRIYRDAHNVRD

InterPro domains:
  IPR000209 Peptidase S8/S53 domain [PF00082] (1-91)
  IPR022398 Peptidase S8, subtilisin, His-active site [PS00137] (58-68)
  IPR023827 Peptidase S8, subtilisin, Asp-active site [PS00136] (1-12)
  IPR036852 Peptidase S8/S53 domain superfamily [G3DSA:3.40.50.200] (1-95)
  IPR036852 Peptidase S8/S53 domain superfamily [SSF52743] (1-94)
  IPR051048 Peptidase S8/S53 subtilisin kexin sedolisin [PTHR43399] (1-93)

Radius of gyration: 12.98 Å; chains: 1; bounding box: 32×19×34 Å